Protein AF-A0A258E1C3-F1 (afdb_monomer_lite)

Structure (mmCIF, N/CA/C/O backbone):
data_AF-A0A258E1C3-F1
#
_entry.id   AF-A0A258E1C3-F1
#
loop_
_atom_site.group_PDB
_atom_site.id
_atom_site.type_symbol
_atom_site.label_atom_id
_atom_site.label_alt_id
_atom_site.label_comp_id
_atom_site.label_asym_id
_atom_site.label_entity_id
_atom_site.label_seq_id
_atom_site.pdbx_PDB_ins_code
_atom_site.Cartn_x
_atom_site.Cartn_y
_atom_site.Cartn_z
_atom_site.occupancy
_atom_site.B_iso_or_equiv
_atom_site.auth_seq_id
_atom_site.auth_comp_id
_atom_site.auth_asym_id
_atom_site.auth_atom_id
_atom_site.pdbx_PDB_model_num
ATOM 1 N N . MET A 1 1 ? 2.046 -8.715 -11.798 1.00 92.44 1 MET A N 1
ATOM 2 C CA . MET A 1 1 ? 1.531 -8.249 -10.499 1.00 92.44 1 MET A CA 1
ATOM 3 C C . MET A 1 1 ? 0.086 -7.885 -10.727 1.00 92.44 1 MET A C 1
ATOM 5 O O . MET A 1 1 ? -0.153 -7.085 -11.623 1.00 92.44 1 MET A O 1
ATOM 9 N N . ASP A 1 2 ? -0.831 -8.472 -9.970 1.00 98.19 2 ASP A N 1
ATOM 10 C CA . ASP A 1 2 ? -2.270 -8.198 -10.073 1.00 98.19 2 ASP A CA 1
ATOM 11 C C . ASP A 1 2 ? -2.684 -7.034 -9.166 1.00 98.19 2 ASP A C 1
ATOM 13 O O . ASP A 1 2 ? -3.538 -6.230 -9.526 1.00 98.19 2 ASP A O 1
ATOM 17 N N . LEU A 1 3 ? -2.030 -6.908 -8.007 1.00 98.44 3 LEU A N 1
ATOM 18 C CA . LEU A 1 3 ? -2.175 -5.778 -7.096 1.00 98.44 3 LEU A CA 1
ATOM 19 C C . LEU A 1 3 ? -0.908 -5.569 -6.260 1.00 98.44 3 LEU A C 1
ATOM 21 O O . LEU A 1 3 ? -0.053 -6.454 -6.152 1.00 98.44 3 LEU A O 1
ATOM 25 N N . ALA A 1 4 ? -0.813 -4.401 -5.638 1.00 98.75 4 ALA A N 1
ATOM 26 C CA . ALA A 1 4 ? 0.115 -4.148 -4.550 1.00 98.75 4 ALA A CA 1
ATOM 27 C C . ALA A 1 4 ? -0.611 -4.206 -3.199 1.00 98.75 4 ALA A C 1
ATOM 29 O O . ALA A 1 4 ? -1.765 -3.798 -3.077 1.00 98.75 4 ALA A O 1
ATOM 30 N N . VAL A 1 5 ? 0.079 -4.698 -2.177 1.00 98.69 5 VAL A N 1
ATOM 31 C CA . VAL A 1 5 ? -0.358 -4.652 -0.782 1.00 98.69 5 VAL A CA 1
ATOM 32 C C . VAL A 1 5 ? 0.659 -3.833 -0.009 1.00 98.69 5 VAL A C 1
ATOM 34 O O . VAL A 1 5 ? 1.850 -4.137 -0.055 1.00 98.69 5 VAL A O 1
ATOM 37 N N . ILE A 1 6 ? 0.195 -2.806 0.697 1.00 98.62 6 ILE A N 1
ATOM 38 C CA . ILE A 1 6 ? 1.056 -1.931 1.493 1.00 98.62 6 ILE A CA 1
ATOM 39 C C . ILE A 1 6 ? 0.580 -1.952 2.937 1.00 98.62 6 ILE A C 1
ATOM 41 O O . ILE A 1 6 ? -0.576 -1.629 3.203 1.00 98.62 6 ILE A O 1
ATOM 45 N N . ALA A 1 7 ? 1.440 -2.352 3.871 1.00 98.19 7 ALA A N 1
ATOM 46 C CA . ALA A 1 7 ? 1.070 -2.463 5.280 1.00 98.19 7 ALA A CA 1
ATOM 47 C C . ALA A 1 7 ? 2.299 -2.487 6.196 1.00 98.19 7 ALA A C 1
ATOM 49 O O . ALA A 1 7 ? 3.400 -2.826 5.767 1.00 98.19 7 ALA A O 1
ATOM 50 N N . LEU A 1 8 ? 2.106 -2.185 7.484 1.00 96.94 8 LEU A N 1
ATOM 51 C CA . LEU A 1 8 ? 3.137 -2.467 8.491 1.00 96.94 8 LEU A CA 1
ATOM 52 C C . LEU A 1 8 ? 3.467 -3.963 8.528 1.00 96.94 8 LEU A C 1
ATOM 54 O O . LEU A 1 8 ? 4.627 -4.333 8.647 1.00 96.94 8 LEU A O 1
ATOM 58 N N . SER A 1 9 ? 2.433 -4.799 8.409 1.00 97.00 9 SER A N 1
ATOM 59 C CA . SER A 1 9 ? 2.541 -6.226 8.120 1.00 97.00 9 SER A CA 1
ATOM 60 C C . SER A 1 9 ? 1.428 -6.625 7.154 1.00 97.00 9 SER A C 1
ATOM 62 O O . SER A 1 9 ? 0.240 -6.582 7.477 1.00 97.00 9 SER A O 1
ATOM 64 N N . ALA A 1 10 ? 1.819 -7.003 5.947 1.00 98.06 10 ALA A N 1
ATOM 65 C CA . ALA A 1 10 ? 0.977 -7.443 4.852 1.00 98.06 10 ALA A CA 1
ATOM 66 C C . ALA A 1 10 ? 0.646 -8.935 4.949 1.00 98.06 10 ALA A C 1
ATOM 68 O O . ALA A 1 10 ? -0.212 -9.399 4.205 1.00 98.06 10 ALA A O 1
ATOM 69 N N . ARG A 1 11 ? 1.268 -9.687 5.868 1.00 98.12 11 ARG A N 1
ATOM 70 C CA . ARG A 1 11 ? 1.146 -11.149 5.995 1.00 98.12 11 ARG A CA 1
ATOM 71 C C . ARG A 1 11 ? -0.278 -11.704 5.818 1.00 98.12 11 ARG A C 1
ATOM 73 O O . ARG A 1 11 ? -0.451 -12.563 4.951 1.00 98.12 11 ARG A O 1
ATOM 80 N N . PRO A 1 12 ? -1.317 -11.252 6.557 1.00 97.88 12 PRO A N 1
ATOM 81 C CA . PRO A 1 12 ? -2.660 -11.818 6.395 1.00 97.88 12 PRO A CA 1
ATOM 82 C C . PRO A 1 12 ? -3.277 -11.501 5.024 1.00 97.88 12 PRO A C 1
ATOM 84 O O . PRO A 1 12 ? -3.967 -12.345 4.448 1.00 97.88 12 PRO A O 1
ATOM 87 N N . LEU A 1 13 ? -2.998 -10.314 4.476 1.00 98.25 13 LEU A N 1
ATOM 88 C CA . LEU A 1 13 ? -3.468 -9.894 3.156 1.00 98.25 13 LEU A CA 1
ATOM 89 C C . LEU A 1 13 ? -2.740 -10.654 2.043 1.00 98.25 13 LEU A C 1
ATOM 91 O O . LEU A 1 13 ? -3.385 -11.120 1.108 1.00 98.25 13 LEU A O 1
ATOM 95 N N . ALA A 1 14 ? -1.429 -10.858 2.182 1.00 98.31 14 ALA A N 1
ATOM 96 C CA . ALA A 1 14 ? -0.615 -11.649 1.270 1.00 98.31 14 ALA A CA 1
ATOM 97 C C . ALA A 1 14 ? -1.089 -13.104 1.220 1.00 98.31 14 ALA A C 1
ATOM 99 O O . ALA A 1 14 ? -1.352 -13.629 0.141 1.00 98.31 14 ALA A O 1
ATOM 100 N N . ALA A 1 15 ? -1.306 -13.726 2.381 1.00 98.38 15 ALA A N 1
ATOM 101 C CA . ALA A 1 15 ? -1.855 -15.075 2.459 1.00 98.38 15 ALA A CA 1
ATOM 102 C C . ALA A 1 15 ? -3.255 -15.166 1.825 1.00 98.38 15 ALA A C 1
ATOM 104 O O . ALA A 1 15 ? -3.572 -16.147 1.153 1.00 98.38 15 ALA A O 1
ATOM 105 N N . SER A 1 16 ? -4.108 -14.154 2.023 1.00 98.38 16 SER A N 1
ATOM 106 C CA . SER A 1 16 ? -5.435 -14.110 1.399 1.00 98.38 16 SER A CA 1
ATOM 107 C C . SER A 1 16 ? -5.362 -13.974 -0.121 1.00 98.38 16 SER A C 1
ATOM 109 O O . SER A 1 16 ? -6.069 -14.690 -0.827 1.00 98.38 16 SER A O 1
ATOM 111 N N . ALA A 1 17 ? -4.497 -13.093 -0.624 1.00 98.12 17 ALA A N 1
ATOM 112 C CA . ALA A 1 17 ? -4.296 -12.884 -2.051 1.00 98.12 17 ALA A CA 1
ATOM 113 C C . ALA A 1 17 ? -3.736 -14.144 -2.731 1.00 98.12 17 ALA A C 1
ATOM 115 O O . ALA A 1 17 ? -4.261 -14.562 -3.760 1.00 98.12 17 ALA A O 1
ATOM 116 N N . ALA A 1 18 ? -2.763 -14.809 -2.101 1.00 98.00 18 ALA A N 1
ATOM 117 C CA . ALA A 1 18 ? -2.204 -16.069 -2.582 1.00 98.00 18 ALA A CA 1
ATOM 118 C C . ALA A 1 18 ? -3.266 -17.179 -2.674 1.00 98.00 18 ALA A C 1
ATOM 120 O O . ALA A 1 18 ? -3.347 -17.867 -3.689 1.00 98.00 18 ALA A O 1
ATOM 121 N N . ARG A 1 19 ? -4.138 -17.322 -1.660 1.00 98.44 19 ARG A N 1
ATOM 122 C CA . ARG A 1 19 ? -5.265 -18.278 -1.711 1.00 98.44 19 ARG A CA 1
ATOM 123 C C . ARG A 1 19 ? -6.252 -17.979 -2.838 1.00 98.44 19 ARG A C 1
ATOM 125 O O . ARG A 1 19 ? -6.863 -18.903 -3.360 1.00 98.44 19 ARG A O 1
ATOM 132 N N . ALA A 1 20 ? -6.413 -16.708 -3.191 1.00 98.12 20 ALA A N 1
ATOM 133 C CA . ALA A 1 20 ? -7.250 -16.275 -4.304 1.00 98.12 20 ALA A CA 1
ATOM 134 C C . ALA A 1 20 ? -6.538 -16.351 -5.671 1.00 98.12 20 ALA A C 1
ATOM 136 O O . ALA A 1 20 ? -7.159 -16.058 -6.688 1.00 98.12 20 ALA A O 1
ATOM 137 N N . GLY A 1 21 ? -5.264 -16.757 -5.713 1.00 98.31 21 GLY A N 1
ATOM 138 C CA . GLY A 1 21 ? -4.489 -16.891 -6.948 1.00 98.31 21 GLY A CA 1
ATOM 139 C C . GLY A 1 21 ? -3.892 -15.585 -7.482 1.00 98.31 21 GLY A C 1
ATOM 140 O O . GLY A 1 21 ? -3.446 -15.565 -8.625 1.00 98.31 21 GLY A O 1
ATOM 141 N N . PHE A 1 22 ? -3.860 -14.511 -6.686 1.00 98.50 22 PHE A N 1
ATOM 142 C CA . PHE A 1 22 ? -3.266 -13.235 -7.094 1.00 98.50 22 PHE A CA 1
ATOM 143 C C . PHE A 1 22 ? -1.750 -13.195 -6.857 1.00 98.50 22 PHE A C 1
ATOM 145 O O . PHE A 1 22 ? -1.261 -13.493 -5.765 1.00 98.50 22 PHE A O 1
ATOM 152 N N . ALA A 1 23 ? -1.004 -12.720 -7.852 1.00 98.31 23 ALA A N 1
ATOM 153 C CA . ALA A 1 23 ? 0.416 -12.411 -7.769 1.00 98.31 23 ALA A CA 1
ATOM 154 C C . ALA A 1 23 ? 0.625 -10.971 -7.280 1.00 98.31 23 ALA A C 1
ATOM 156 O O . ALA A 1 23 ? 0.491 -10.016 -8.052 1.00 98.31 23 ALA A O 1
ATOM 157 N N . ILE A 1 24 ? 0.984 -10.801 -6.006 1.00 98.44 24 ILE A N 1
ATOM 158 C CA . ILE A 1 24 ? 1.072 -9.471 -5.385 1.00 98.44 24 ILE A CA 1
ATOM 159 C C . ILE A 1 24 ? 2.497 -8.928 -5.232 1.00 98.44 24 ILE A C 1
ATOM 161 O O . ILE A 1 24 ? 3.452 -9.682 -5.017 1.00 98.44 24 ILE A O 1
ATOM 165 N N . LEU A 1 25 ? 2.603 -7.597 -5.265 1.00 98.75 25 LEU A N 1
ATOM 166 C CA . LEU A 1 25 ? 3.744 -6.835 -4.759 1.00 98.75 25 LEU A CA 1
ATOM 167 C C . LEU A 1 25 ? 3.453 -6.435 -3.308 1.00 98.75 25 LEU A C 1
ATOM 169 O O . LEU A 1 25 ? 2.569 -5.618 -3.074 1.00 98.75 25 LEU A O 1
ATOM 173 N N . ALA A 1 26 ? 4.192 -6.966 -2.341 1.00 98.69 26 ALA A N 1
ATOM 174 C CA . ALA A 1 26 ? 4.113 -6.525 -0.953 1.00 98.69 26 ALA A CA 1
ATOM 175 C C . ALA A 1 26 ? 5.162 -5.433 -0.679 1.00 98.69 26 ALA A C 1
ATOM 177 O O . ALA A 1 26 ? 6.361 -5.679 -0.820 1.00 98.69 26 ALA A O 1
ATOM 178 N N . LEU A 1 27 ? 4.706 -4.241 -0.289 1.00 98.69 27 LEU A N 1
ATOM 179 C CA . LEU A 1 27 ? 5.522 -3.184 0.312 1.00 98.69 27 LEU A CA 1
ATOM 180 C C . LEU A 1 27 ? 5.249 -3.206 1.819 1.00 98.69 27 LEU A C 1
ATOM 182 O O . LEU A 1 27 ? 4.203 -2.755 2.286 1.00 98.69 27 LEU A O 1
ATOM 186 N N . ASP A 1 28 ? 6.161 -3.809 2.567 1.00 98.25 28 ASP A N 1
ATOM 187 C CA . ASP A 1 28 ? 5.940 -4.232 3.948 1.00 98.25 28 ASP A CA 1
ATOM 188 C C . ASP A 1 28 ? 7.014 -3.637 4.865 1.00 98.25 28 ASP A C 1
ATOM 190 O O . ASP A 1 28 ? 8.172 -3.538 4.471 1.00 98.25 28 ASP A O 1
ATOM 194 N N . LEU A 1 29 ? 6.678 -3.219 6.085 1.00 97.19 29 LEU A N 1
ATOM 195 C CA . LEU A 1 29 ? 7.675 -2.645 7.000 1.00 97.19 29 LEU A CA 1
ATOM 196 C C . LEU A 1 29 ? 8.545 -3.718 7.683 1.00 97.19 29 LEU A C 1
ATOM 198 O O . LEU A 1 29 ? 9.691 -3.455 8.057 1.00 97.19 29 LEU A O 1
ATOM 202 N N . LEU A 1 30 ? 8.021 -4.932 7.845 1.00 95.38 30 LEU A N 1
ATOM 203 C CA . LEU A 1 30 ? 8.713 -6.076 8.436 1.00 95.38 30 LEU A CA 1
ATOM 204 C C . LEU A 1 30 ? 9.358 -6.968 7.369 1.00 95.38 30 LEU A C 1
ATOM 206 O O . LEU A 1 30 ? 10.507 -7.379 7.543 1.00 95.38 30 LEU A O 1
ATOM 210 N N . ALA A 1 31 ? 8.635 -7.237 6.279 1.00 96.81 31 ALA A N 1
ATOM 211 C CA . ALA A 1 31 ? 8.986 -8.174 5.214 1.00 96.81 31 ALA A CA 1
ATOM 212 C C . ALA A 1 31 ? 9.459 -9.529 5.767 1.00 96.81 31 ALA A C 1
ATOM 214 O O . ALA A 1 31 ? 10.511 -10.048 5.390 1.00 96.81 31 ALA A O 1
ATOM 215 N N . ASP A 1 32 ? 8.700 -10.083 6.716 1.00 96.94 32 ASP A N 1
ATOM 216 C CA . ASP A 1 32 ? 9.019 -11.380 7.308 1.00 96.94 32 ASP A CA 1
ATOM 217 C C . ASP A 1 32 ? 8.927 -12.529 6.288 1.00 96.94 32 ASP A C 1
ATOM 219 O O . ASP A 1 32 ? 8.347 -12.397 5.205 1.00 96.94 32 ASP A O 1
ATOM 223 N N . LEU A 1 33 ? 9.533 -13.668 6.642 1.00 98.06 33 LEU A N 1
ATOM 224 C CA . LEU A 1 33 ? 9.611 -14.842 5.769 1.00 98.06 33 LEU A CA 1
ATOM 225 C C . LEU A 1 33 ? 8.226 -15.334 5.334 1.00 98.06 33 LEU A C 1
ATOM 227 O O . LEU A 1 33 ? 8.057 -15.704 4.174 1.00 98.06 33 LEU A O 1
ATOM 231 N N . ASP A 1 34 ? 7.236 -15.277 6.225 1.00 97.06 34 ASP A N 1
ATOM 232 C CA . ASP A 1 34 ? 5.869 -15.700 5.924 1.00 97.06 34 ASP A CA 1
ATOM 233 C C . ASP A 1 34 ? 5.240 -14.796 4.855 1.00 97.06 34 ASP A C 1
ATOM 235 O O . ASP A 1 34 ? 4.701 -15.285 3.863 1.00 97.06 34 ASP A O 1
ATOM 239 N N . THR A 1 35 ? 5.367 -13.474 4.997 1.00 98.00 35 THR A N 1
ATOM 240 C CA . THR A 1 35 ? 4.904 -12.497 3.998 1.00 98.00 35 THR A CA 1
ATOM 241 C C . THR A 1 35 ? 5.606 -12.725 2.661 1.00 98.00 35 THR A C 1
ATOM 243 O O . THR A 1 35 ? 4.949 -12.780 1.619 1.00 98.00 35 THR A O 1
ATOM 246 N N . CYS A 1 36 ? 6.929 -12.929 2.686 1.00 98.12 36 CYS A N 1
ATOM 247 C CA . CYS A 1 36 ? 7.719 -13.199 1.486 1.00 98.12 36 CYS A CA 1
ATOM 248 C C . CYS A 1 36 ? 7.303 -14.503 0.793 1.00 98.12 36 CYS A C 1
ATOM 250 O O . CYS A 1 36 ? 7.305 -14.555 -0.431 1.00 98.12 36 CYS A O 1
ATOM 252 N N . SER A 1 37 ? 6.915 -15.534 1.551 1.00 98.06 37 SER A N 1
ATOM 253 C CA . SER A 1 37 ? 6.484 -16.827 1.003 1.00 98.06 37 SER A CA 1
ATOM 254 C C . SER A 1 37 ? 5.147 -16.763 0.254 1.00 98.06 37 SER A C 1
ATOM 256 O O . SER A 1 37 ? 4.874 -17.610 -0.594 1.00 98.06 37 SER A O 1
ATOM 258 N N . HIS A 1 38 ? 4.318 -15.758 0.554 1.00 98.25 38 HIS A N 1
ATOM 259 C CA . HIS A 1 38 ? 3.003 -15.570 -0.060 1.00 98.25 38 HIS A CA 1
ATOM 260 C C . HIS A 1 38 ? 2.987 -14.524 -1.181 1.00 98.25 38 HIS A C 1
ATOM 262 O O . HIS A 1 38 ? 2.058 -14.513 -1.987 1.00 98.25 38 HIS A O 1
ATOM 268 N N . ALA A 1 39 ? 3.975 -13.630 -1.238 1.00 98.25 39 ALA A N 1
ATOM 269 C CA . ALA A 1 39 ? 4.027 -12.567 -2.235 1.00 98.25 39 ALA A CA 1
ATOM 270 C C . ALA A 1 39 ? 4.853 -12.978 -3.463 1.00 98.25 39 ALA A C 1
ATOM 272 O O . ALA A 1 39 ? 5.902 -13.602 -3.341 1.00 98.25 39 ALA A O 1
ATOM 273 N N . ALA A 1 40 ? 4.439 -12.540 -4.657 1.00 98.19 40 ALA A N 1
ATOM 274 C CA . ALA A 1 40 ? 5.260 -12.700 -5.861 1.00 98.19 40 ALA A CA 1
ATOM 275 C C . ALA A 1 40 ? 6.544 -11.854 -5.781 1.00 98.19 40 ALA A C 1
ATOM 277 O O . ALA A 1 40 ? 7.579 -12.207 -6.344 1.00 98.19 40 ALA A O 1
ATOM 278 N N . ARG A 1 41 ? 6.478 -10.729 -5.063 1.00 98.44 41 ARG A N 1
ATOM 279 C CA . ARG A 1 41 ? 7.636 -9.946 -4.632 1.00 98.44 41 ARG A CA 1
ATOM 280 C C . ARG A 1 41 ? 7.315 -9.277 -3.309 1.00 98.44 41 ARG A C 1
ATOM 282 O O . ARG A 1 41 ? 6.287 -8.619 -3.201 1.00 98.44 41 ARG A O 1
ATOM 289 N N . CYS A 1 42 ? 8.213 -9.391 -2.342 1.00 98.44 42 CYS A N 1
ATOM 290 C CA . CYS A 1 42 ? 8.122 -8.685 -1.072 1.00 98.44 42 CYS A CA 1
ATOM 291 C C . CYS A 1 42 ? 9.318 -7.748 -0.929 1.00 98.44 42 CYS A C 1
ATOM 293 O O . CYS A 1 42 ? 10.456 -8.146 -1.179 1.00 98.44 42 CYS A O 1
ATOM 295 N N . VAL A 1 43 ? 9.059 -6.496 -0.566 1.00 98.06 43 VAL A N 1
ATOM 296 C CA . VAL A 1 43 ? 10.079 -5.470 -0.364 1.00 98.06 43 VAL A CA 1
ATOM 297 C C . VAL A 1 43 ? 9.870 -4.838 0.994 1.00 98.06 43 VAL A C 1
ATOM 299 O O . VAL A 1 43 ? 8.760 -4.429 1.334 1.00 98.06 43 VAL A O 1
ATOM 302 N N . ARG A 1 44 ? 10.965 -4.751 1.753 1.00 97.94 44 ARG A N 1
ATOM 303 C CA . ARG A 1 44 ? 10.974 -4.026 3.012 1.00 97.94 44 ARG A CA 1
ATOM 304 C C . ARG A 1 44 ? 11.105 -2.533 2.748 1.00 97.94 44 ARG A C 1
ATOM 306 O O . ARG A 1 44 ? 12.142 -2.118 2.236 1.00 97.94 44 ARG A O 1
ATOM 313 N N . VAL A 1 45 ? 10.092 -1.756 3.109 1.00 97.75 45 VAL A N 1
ATOM 314 C CA . VAL A 1 45 ? 10.140 -0.286 3.050 1.00 97.75 45 VAL A CA 1
ATOM 315 C C . VAL A 1 45 ? 10.686 0.297 4.349 1.00 97.75 45 VAL A C 1
ATOM 317 O O . VAL A 1 45 ? 10.673 -0.349 5.403 1.00 97.75 45 VAL A O 1
ATOM 320 N N . HIS A 1 46 ? 11.201 1.519 4.280 1.00 96.88 46 HIS A N 1
ATOM 321 C CA . HIS A 1 46 ? 11.793 2.198 5.417 1.00 96.88 46 HIS A CA 1
ATOM 322 C C . HIS A 1 46 ? 10.732 2.776 6.355 1.00 96.88 46 HIS A C 1
ATOM 324 O O . HIS A 1 46 ? 9.616 3.140 5.978 1.00 96.88 46 HIS A O 1
ATOM 330 N N . LYS A 1 47 ? 11.119 2.869 7.626 1.00 94.31 47 LYS A N 1
ATOM 331 C CA . LYS A 1 47 ? 10.344 3.518 8.679 1.00 94.31 47 LYS A CA 1
ATOM 332 C C . LYS A 1 47 ? 10.942 4.885 8.974 1.00 94.31 47 LYS A C 1
ATOM 334 O O . LYS A 1 47 ? 12.163 5.004 9.046 1.00 94.31 47 LYS A O 1
ATOM 339 N N . ARG A 1 48 ? 10.098 5.886 9.226 1.00 88.19 48 ARG A N 1
ATOM 340 C CA . ARG A 1 48 ? 10.559 7.209 9.672 1.00 88.19 48 ARG A CA 1
ATOM 341 C C . ARG A 1 48 ? 10.768 7.247 11.183 1.00 88.19 48 ARG A C 1
ATOM 343 O O . ARG A 1 48 ? 11.850 7.582 11.639 1.00 88.19 48 ARG A O 1
ATOM 350 N N . ASN A 1 49 ? 9.740 6.872 11.950 1.00 83.44 49 ASN A N 1
ATOM 351 C CA . ASN A 1 49 ? 9.735 6.811 13.416 1.00 83.44 49 ASN A CA 1
ATOM 352 C C . ASN A 1 49 ? 8.775 5.710 13.883 1.00 83.44 49 ASN A C 1
ATOM 354 O O . ASN A 1 49 ? 7.692 5.570 13.322 1.00 83.44 49 ASN A O 1
ATOM 358 N N . GLY A 1 50 ? 9.138 4.951 14.923 1.00 85.81 50 GLY A N 1
ATOM 359 C CA . GLY A 1 50 ? 8.269 3.898 15.464 1.00 85.81 50 GLY A CA 1
ATOM 360 C C . GLY A 1 50 ? 7.766 2.932 14.382 1.00 85.81 50 GLY A C 1
ATOM 361 O O . GLY A 1 50 ? 8.570 2.365 13.643 1.00 85.81 50 GLY A O 1
ATOM 362 N N . PHE A 1 51 ? 6.443 2.771 14.295 1.00 85.75 51 PHE A N 1
ATOM 363 C CA . PHE A 1 51 ? 5.748 1.983 13.270 1.00 85.75 51 PHE A CA 1
ATOM 364 C C . PHE A 1 51 ? 5.025 2.883 12.255 1.00 85.75 51 PHE A C 1
ATOM 366 O O . PHE A 1 51 ? 3.843 2.702 11.982 1.00 85.75 51 PHE A O 1
ATOM 373 N N . SER A 1 52 ? 5.729 3.877 11.718 1.00 93.62 52 SER A N 1
ATOM 374 C CA . SER A 1 52 ? 5.238 4.731 10.633 1.00 93.62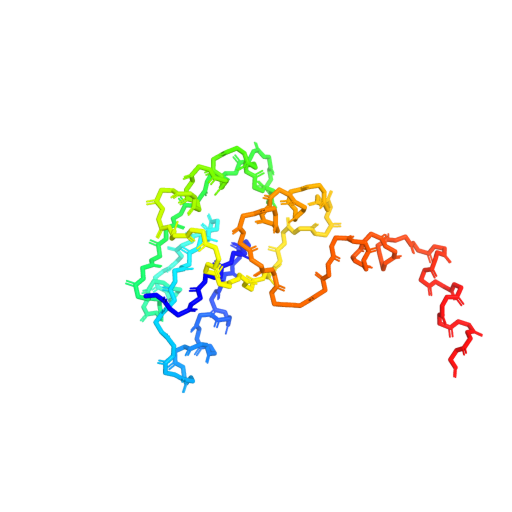 52 SER A CA 1
ATOM 375 C C . SER A 1 52 ? 6.148 4.614 9.418 1.00 93.62 52 SER A C 1
ATOM 377 O O . SER A 1 52 ? 7.376 4.588 9.557 1.00 93.62 52 SER A O 1
ATOM 3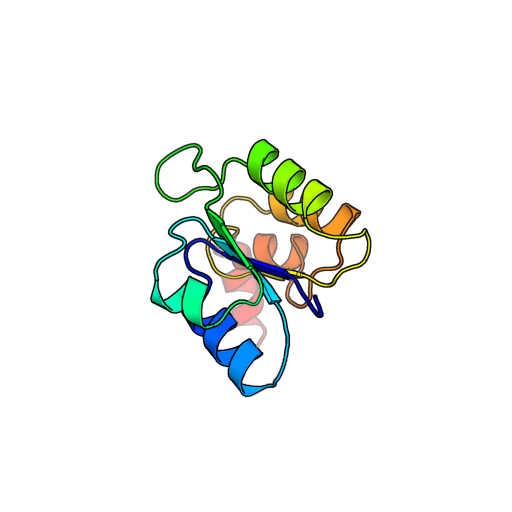79 N N . PHE A 1 53 ? 5.544 4.569 8.232 1.00 97.44 53 PHE A N 1
ATOM 380 C CA . PHE A 1 53 ? 6.279 4.572 6.972 1.00 97.44 53 PHE A CA 1
ATOM 381 C C . PHE A 1 53 ? 7.131 5.831 6.835 1.00 97.44 53 PHE A C 1
ATOM 383 O O . PHE A 1 53 ? 6.750 6.915 7.282 1.00 97.44 53 PHE A O 1
ATOM 390 N N . ASP A 1 54 ? 8.274 5.698 6.174 1.00 97.44 54 ASP A N 1
ATOM 391 C CA . ASP A 1 54 ? 8.828 6.840 5.471 1.00 97.44 54 ASP A CA 1
ATOM 392 C C . ASP A 1 54 ? 8.076 7.014 4.146 1.00 97.44 54 ASP A C 1
ATOM 394 O O . ASP A 1 54 ? 8.198 6.203 3.231 1.00 97.44 54 ASP A O 1
ATOM 398 N N . GLY A 1 55 ? 7.230 8.045 4.069 1.00 97.31 55 GLY A N 1
ATOM 399 C CA . GLY A 1 55 ? 6.327 8.239 2.936 1.00 97.31 55 GLY A CA 1
ATOM 400 C C . GLY A 1 55 ? 7.042 8.465 1.603 1.00 97.31 55 GLY A C 1
ATOM 401 O O . GLY A 1 55 ? 6.527 8.056 0.568 1.00 97.31 55 GLY A O 1
ATOM 402 N N . ASP A 1 56 ? 8.226 9.080 1.608 1.00 97.81 56 ASP A N 1
ATOM 403 C CA . ASP A 1 56 ? 8.973 9.340 0.371 1.00 97.81 56 ASP A CA 1
ATOM 404 C C . ASP A 1 56 ? 9.622 8.064 -0.168 1.00 97.81 56 ASP A C 1
ATOM 406 O O . ASP A 1 56 ? 9.498 7.769 -1.356 1.00 97.81 56 ASP A O 1
ATOM 410 N N . ASP A 1 57 ? 10.213 7.263 0.722 1.00 97.94 57 ASP A N 1
ATOM 411 C CA . ASP A 1 57 ? 10.719 5.927 0.401 1.00 97.94 57 ASP A CA 1
ATOM 412 C C . ASP A 1 57 ? 9.605 5.013 -0.117 1.00 97.94 57 ASP A C 1
ATOM 414 O O . ASP A 1 57 ? 9.757 4.370 -1.155 1.00 97.94 57 ASP A O 1
ATOM 418 N N . LEU A 1 58 ? 8.450 5.004 0.556 1.00 98.38 58 LEU A N 1
ATOM 419 C CA . LEU A 1 58 ? 7.317 4.181 0.149 1.00 98.38 58 LEU A CA 1
ATOM 420 C C . LEU A 1 58 ? 6.821 4.546 -1.256 1.00 98.38 58 LEU A C 1
ATOM 422 O O . LEU A 1 58 ? 6.572 3.653 -2.068 1.00 98.38 58 LEU A O 1
ATOM 426 N N . ILE A 1 59 ? 6.668 5.841 -1.551 1.00 98.50 59 ILE A N 1
ATOM 427 C CA . ILE A 1 59 ? 6.223 6.299 -2.872 1.00 98.50 59 ILE A CA 1
ATOM 428 C C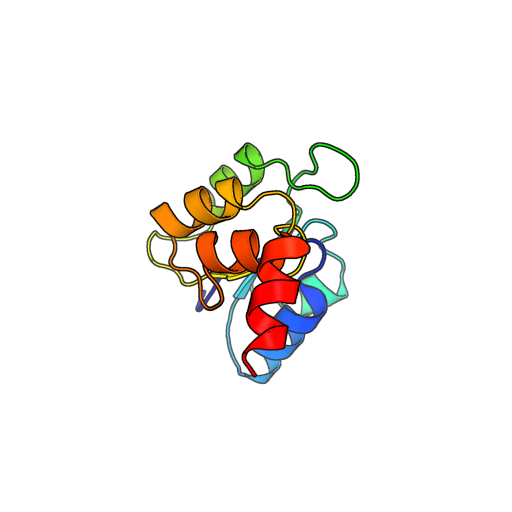 . ILE A 1 59 ? 7.266 5.958 -3.936 1.00 98.50 59 ILE A C 1
ATOM 430 O O . ILE A 1 59 ? 6.902 5.403 -4.972 1.00 98.50 59 ILE A O 1
ATOM 434 N N . GLN A 1 60 ? 8.553 6.189 -3.666 1.00 98.50 60 GLN A N 1
ATOM 435 C CA . GLN A 1 60 ? 9.623 5.822 -4.593 1.00 98.50 60 GLN A CA 1
ATOM 436 C C . GLN A 1 60 ? 9.640 4.311 -4.870 1.00 98.50 60 GLN A C 1
ATOM 438 O O . GLN A 1 60 ? 9.748 3.891 -6.024 1.00 98.50 60 GLN A O 1
ATOM 443 N N . ALA A 1 61 ? 9.496 3.482 -3.832 1.00 98.50 61 ALA A N 1
ATOM 444 C CA . ALA A 1 61 ? 9.421 2.034 -3.974 1.00 98.50 61 ALA A CA 1
ATOM 445 C C . ALA A 1 61 ? 8.193 1.619 -4.797 1.00 98.50 61 ALA A C 1
ATOM 447 O O . ALA A 1 61 ? 8.313 0.799 -5.705 1.00 98.50 61 ALA A O 1
ATOM 448 N N . LEU A 1 62 ? 7.020 2.203 -4.542 1.00 98.56 62 LEU A N 1
ATOM 449 C CA . LEU A 1 62 ? 5.816 1.919 -5.322 1.00 98.56 62 LEU A CA 1
ATOM 450 C C . LEU A 1 62 ? 6.000 2.287 -6.800 1.00 98.56 62 LEU A C 1
ATOM 452 O O . LEU A 1 62 ? 5.674 1.483 -7.675 1.00 98.56 62 LEU A O 1
ATOM 456 N N . GLU A 1 63 ? 6.553 3.463 -7.090 1.00 98.31 63 GLU A N 1
ATOM 457 C CA . GLU A 1 63 ? 6.792 3.940 -8.455 1.00 98.31 63 GLU A CA 1
ATOM 458 C C . GLU A 1 63 ? 7.792 3.070 -9.219 1.00 98.31 63 GLU A C 1
ATOM 460 O O . GLU A 1 63 ? 7.558 2.751 -10.386 1.00 98.31 63 GLU A O 1
ATOM 465 N N . ALA A 1 64 ? 8.877 2.653 -8.561 1.00 98.31 64 ALA A N 1
ATOM 466 C CA . ALA A 1 64 ? 9.918 1.828 -9.166 1.00 98.31 64 ALA A CA 1
ATOM 467 C C . ALA A 1 64 ? 9.469 0.380 -9.418 1.00 98.31 64 ALA A C 1
ATOM 469 O O . ALA A 1 64 ? 9.997 -0.297 -10.301 1.00 98.31 64 ALA A O 1
ATOM 470 N N . LEU A 1 65 ? 8.526 -0.122 -8.617 1.00 98.25 65 LEU A N 1
ATOM 471 C CA . LEU A 1 65 ? 8.171 -1.542 -8.576 1.00 98.25 65 LEU A CA 1
ATOM 472 C C . LEU A 1 65 ? 6.803 -1.858 -9.178 1.00 98.25 65 LEU A C 1
ATOM 474 O O . LEU A 1 65 ? 6.491 -3.033 -9.384 1.00 98.25 65 LEU A O 1
ATOM 478 N N . SER A 1 66 ? 5.998 -0.837 -9.470 1.00 97.94 66 SER A N 1
ATOM 479 C CA . SER A 1 66 ? 4.670 -0.993 -10.055 1.00 97.94 66 SER A CA 1
ATOM 480 C C . SER A 1 66 ? 4.402 0.017 -11.174 1.00 97.94 66 SER A C 1
ATOM 482 O O . SER A 1 66 ? 4.813 1.181 -11.084 1.00 97.94 66 SER A O 1
ATOM 484 N N . PRO A 1 67 ? 3.663 -0.374 -12.22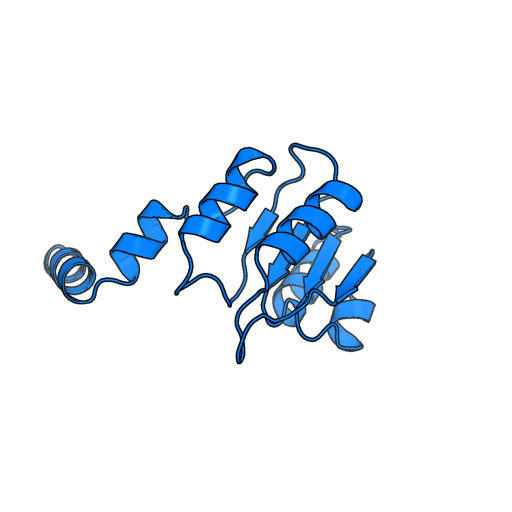5 1.00 97.94 67 PRO A N 1
ATOM 485 C CA . PRO A 1 67 ? 3.163 0.587 -13.198 1.00 97.94 67 PRO A CA 1
ATOM 486 C C . PRO A 1 67 ? 2.089 1.499 -12.569 1.00 97.94 67 PRO A C 1
ATOM 488 O O . PRO A 1 67 ? 1.456 1.114 -11.576 1.00 97.94 67 PRO A O 1
ATOM 491 N N . PRO A 1 68 ? 1.843 2.693 -13.140 1.00 98.19 68 PRO A N 1
ATOM 492 C CA . PRO A 1 68 ? 0.668 3.486 -12.793 1.00 98.19 68 PRO A CA 1
ATOM 493 C C . PRO A 1 68 ? -0.611 2.669 -13.010 1.00 98.19 68 PRO A C 1
ATOM 495 O O . PRO A 1 68 ? -0.683 1.859 -13.934 1.00 98.19 68 PRO A O 1
ATOM 498 N N . GLY A 1 69 ? -1.619 2.868 -12.164 1.00 98.38 69 GLY A N 1
ATOM 499 C CA . GLY A 1 69 ? -2.898 2.165 -12.275 1.00 98.38 69 GLY A CA 1
ATOM 500 C C . GLY A 1 69 ? -2.935 0.748 -11.691 1.00 98.38 69 GLY A C 1
ATOM 501 O O . GLY A 1 69 ? -4.028 0.197 -11.588 1.00 98.38 69 GLY A O 1
ATOM 502 N N . LEU A 1 70 ? -1.806 0.167 -11.249 1.00 98.56 70 LEU A N 1
ATOM 503 C CA . LEU A 1 70 ? -1.842 -1.090 -10.488 1.00 98.56 70 LEU A CA 1
ATOM 504 C C . LEU A 1 70 ? -2.664 -0.871 -9.201 1.00 98.56 70 LEU A C 1
ATOM 506 O O . LEU A 1 70 ? -2.290 0.020 -8.430 1.00 98.56 70 LEU A O 1
ATOM 510 N N . PRO A 1 71 ? -3.741 -1.639 -8.948 1.00 98.62 71 PRO A N 1
ATOM 511 C CA . PRO A 1 71 ? -4.554 -1.466 -7.750 1.00 98.62 71 PRO A CA 1
ATOM 512 C C . PRO A 1 71 ? -3.765 -1.724 -6.467 1.00 98.62 71 PRO A C 1
ATOM 514 O O . PRO A 1 71 ? -2.910 -2.611 -6.420 1.00 98.62 71 PRO A O 1
ATOM 517 N N . VAL A 1 72 ? -4.067 -0.963 -5.418 1.00 98.69 72 VAL A N 1
ATOM 518 C CA . VAL A 1 72 ? -3.399 -1.047 -4.115 1.00 98.69 72 VAL A CA 1
ATOM 519 C C . VAL A 1 72 ? -4.406 -1.396 -3.029 1.00 98.69 72 VAL A C 1
ATOM 521 O O . VAL A 1 72 ? -5.414 -0.716 -2.869 1.00 98.69 72 VAL A O 1
ATOM 524 N N . VAL A 1 73 ? -4.104 -2.412 -2.228 1.00 98.50 73 VAL A N 1
ATOM 525 C CA . VAL A 1 73 ? -4.791 -2.681 -0.961 1.00 98.50 73 VAL A CA 1
ATOM 526 C C . VAL A 1 73 ? -3.923 -2.159 0.178 1.00 98.50 73 VAL A C 1
ATOM 528 O O . VAL A 1 73 ? -2.749 -2.519 0.292 1.00 98.50 73 VAL A O 1
ATOM 531 N N . LEU A 1 74 ? -4.503 -1.322 1.035 1.00 98.44 74 LEU A N 1
ATOM 532 C CA . LEU A 1 74 ? -3.834 -0.814 2.229 1.00 98.44 74 LEU A CA 1
ATOM 533 C C . LEU A 1 74 ? -4.198 -1.677 3.442 1.00 98.44 74 LEU A C 1
ATOM 535 O O . LEU A 1 74 ? -5.375 -1.926 3.703 1.00 98.44 74 LEU A O 1
ATOM 539 N N . GLY A 1 75 ? -3.184 -2.137 4.172 1.00 97.19 75 GLY A N 1
ATOM 540 C CA . GLY A 1 75 ? -3.332 -2.709 5.508 1.00 97.19 75 GLY A CA 1
ATOM 541 C C . GLY A 1 75 ? -3.149 -1.646 6.593 1.00 97.19 75 GLY A C 1
ATOM 542 O O . GLY A 1 75 ? -3.478 -0.478 6.401 1.00 97.19 75 GLY A O 1
ATOM 543 N N . SER A 1 76 ? -2.608 -2.050 7.742 1.00 94.44 76 SER A N 1
ATOM 544 C CA . SER A 1 76 ? -2.317 -1.131 8.849 1.00 94.44 76 SER A CA 1
ATOM 545 C C . SER A 1 76 ? -1.177 -0.159 8.525 1.00 94.44 76 SER A C 1
ATOM 547 O O . SER A 1 76 ? -0.293 -0.476 7.724 1.00 94.44 76 SER A O 1
ATOM 549 N N . GLY A 1 77 ? -1.162 0.996 9.199 1.00 93.94 77 GLY A N 1
ATOM 550 C CA . GLY A 1 77 ? -0.069 1.979 9.150 1.00 93.94 77 GLY A CA 1
ATOM 551 C C . GLY A 1 77 ? -0.435 3.333 8.546 1.00 93.94 77 GLY A C 1
ATOM 552 O O . GLY A 1 77 ? 0.419 4.214 8.492 1.00 93.94 77 GLY A O 1
ATOM 553 N N . PHE A 1 78 ? -1.683 3.512 8.114 1.00 95.31 78 PHE A N 1
ATOM 554 C CA . PHE A 1 78 ? -2.168 4.724 7.439 1.00 95.31 78 PHE A CA 1
ATOM 555 C C . PHE A 1 78 ? -3.153 5.537 8.278 1.00 95.31 78 PHE A C 1
ATOM 557 O O . PHE A 1 78 ? -3.468 6.676 7.951 1.00 95.31 78 PHE A O 1
ATOM 564 N N . GLU A 1 79 ? -3.630 4.975 9.385 1.00 92.50 79 GLU A N 1
ATOM 565 C CA . GLU A 1 79 ? -4.655 5.556 10.248 1.00 92.50 79 GLU A CA 1
ATOM 566 C C . GLU A 1 79 ? -4.268 6.938 10.791 1.00 92.50 79 GLU A C 1
ATOM 568 O O . GLU A 1 79 ? -5.148 7.752 11.062 1.00 92.50 79 GLU A O 1
ATOM 573 N N . GLY A 1 80 ? -2.966 7.194 10.952 1.00 91.94 80 GLY A N 1
ATOM 574 C CA . GLY A 1 80 ? -2.416 8.484 11.374 1.00 91.94 80 GLY A CA 1
ATOM 575 C C . GLY A 1 80 ? -1.860 9.350 10.238 1.00 91.94 80 GLY A C 1
ATOM 576 O O . GLY A 1 80 ? -1.430 10.466 10.506 1.00 91.94 80 GLY A O 1
ATOM 577 N N . ASP A 1 81 ? -1.857 8.865 8.993 1.00 94.31 81 ASP A N 1
ATOM 578 C CA . ASP A 1 81 ? -1.243 9.537 7.839 1.00 94.31 81 ASP A CA 1
ATOM 579 C C . ASP A 1 81 ? -2.109 9.383 6.576 1.00 94.31 81 ASP A C 1
ATOM 581 O O . ASP A 1 81 ? -1.755 8.747 5.580 1.00 94.31 81 ASP A O 1
ATOM 585 N N . THR A 1 82 ? -3.302 9.981 6.624 1.00 96.50 82 THR A N 1
ATOM 586 C CA . THR A 1 82 ? -4.198 10.039 5.458 1.00 96.50 82 THR A CA 1
ATOM 587 C C . THR A 1 82 ? -3.622 10.825 4.262 1.00 96.50 82 THR A C 1
ATOM 589 O O . THR A 1 82 ? -3.949 10.455 3.132 1.00 96.50 82 THR A O 1
ATOM 592 N N . PRO A 1 83 ? -2.731 11.834 4.421 1.00 97.50 83 PRO A N 1
ATOM 593 C CA . PRO A 1 83 ? -2.025 12.434 3.285 1.00 97.50 83 PRO A CA 1
ATOM 594 C C . PRO A 1 83 ? -1.186 11.439 2.472 1.00 97.50 83 PRO A C 1
ATOM 596 O O . PRO A 1 83 ? -1.176 11.517 1.240 1.00 97.50 83 PRO A O 1
ATOM 599 N N . LEU A 1 84 ? -0.518 10.475 3.116 1.00 97.62 84 LEU A N 1
ATOM 600 C CA . LEU A 1 84 ? 0.214 9.424 2.404 1.00 97.62 84 LEU A CA 1
ATOM 601 C C . LEU A 1 84 ? -0.716 8.535 1.566 1.00 97.62 84 LEU A C 1
ATOM 603 O O . LEU A 1 84 ? -0.368 8.185 0.438 1.00 97.62 84 LEU A O 1
ATOM 607 N N . MET A 1 85 ? -1.926 8.241 2.054 1.00 98.44 85 MET A N 1
ATOM 608 C CA . MET A 1 85 ? -2.940 7.535 1.257 1.00 98.44 85 MET A CA 1
ATOM 609 C C . MET A 1 85 ? -3.295 8.316 -0.014 1.00 98.44 85 MET A C 1
ATOM 611 O O . MET A 1 85 ? -3.354 7.734 -1.093 1.00 98.44 85 MET A O 1
ATOM 615 N N . THR A 1 86 ? -3.483 9.637 0.085 1.00 98.38 86 THR A N 1
ATOM 616 C CA . THR A 1 86 ? -3.754 10.491 -1.083 1.00 98.38 86 THR A CA 1
ATOM 617 C C . THR A 1 86 ? -2.597 10.461 -2.086 1.00 98.38 86 THR A C 1
ATOM 619 O O . THR A 1 86 ? -2.838 10.374 -3.289 1.00 98.38 86 THR A O 1
ATOM 622 N N . ARG A 1 87 ? -1.342 10.473 -1.614 1.00 98.38 87 ARG A N 1
ATOM 623 C CA . ARG A 1 87 ? -0.155 10.355 -2.483 1.00 98.38 87 ARG A CA 1
ATOM 624 C C . ARG A 1 87 ? -0.119 9.023 -3.236 1.00 98.38 87 ARG A C 1
ATOM 626 O O . ARG A 1 87 ? 0.178 9.018 -4.425 1.00 98.38 87 ARG A O 1
ATOM 633 N N . ILE A 1 88 ? -0.450 7.917 -2.569 1.00 98.50 88 ILE A N 1
ATOM 634 C CA . ILE A 1 88 ? -0.557 6.592 -3.202 1.00 98.50 88 ILE A CA 1
ATOM 635 C C . ILE A 1 88 ? -1.673 6.603 -4.258 1.00 98.50 88 ILE A C 1
ATOM 637 O O . ILE A 1 88 ? -1.439 6.251 -5.416 1.00 98.50 88 ILE A O 1
ATOM 641 N N . ALA A 1 89 ? -2.864 7.076 -3.872 1.00 98.19 89 ALA A N 1
ATOM 642 C CA . ALA A 1 89 ? -4.057 7.117 -4.719 1.00 98.19 89 ALA A CA 1
ATOM 643 C C . ALA A 1 89 ? -3.878 7.954 -5.993 1.00 98.19 89 ALA A C 1
ATOM 645 O O . ALA A 1 89 ? -4.514 7.668 -7.006 1.00 98.19 89 ALA A O 1
ATOM 646 N N . ALA A 1 90 ? -3.004 8.966 -5.960 1.00 98.12 90 ALA A N 1
ATOM 647 C CA . ALA A 1 90 ? -2.740 9.841 -7.099 1.00 98.12 90 ALA A CA 1
ATOM 648 C C . ALA A 1 90 ? -2.204 9.091 -8.331 1.00 98.12 90 ALA A C 1
ATOM 650 O O . ALA A 1 90 ? -2.429 9.528 -9.459 1.00 98.12 90 ALA A O 1
ATOM 651 N N . ARG A 1 91 ? -1.508 7.964 -8.129 1.00 97.88 91 ARG A N 1
ATOM 652 C CA . ARG A 1 91 ? -0.923 7.153 -9.211 1.00 97.88 91 ARG A CA 1
ATOM 653 C C . ARG A 1 91 ? -1.498 5.740 -9.279 1.00 97.88 91 ARG A C 1
ATOM 655 O O . ARG A 1 91 ? -1.582 5.162 -10.365 1.00 97.88 91 ARG A O 1
ATOM 662 N N . ASN A 1 92 ? -1.872 5.172 -8.136 1.00 98.62 92 ASN A N 1
ATOM 663 C CA . ASN A 1 92 ? -2.293 3.785 -8.004 1.00 98.62 92 ASN A CA 1
ATOM 664 C C . ASN A 1 92 ? -3.626 3.716 -7.235 1.00 98.62 92 ASN A C 1
ATOM 666 O O . ASN A 1 92 ? -3.664 4.101 -6.067 1.00 98.62 92 ASN A O 1
ATOM 670 N N . PRO A 1 93 ? -4.728 3.252 -7.857 1.00 98.19 93 PRO A N 1
ATOM 671 C CA . PRO A 1 93 ? -6.052 3.307 -7.246 1.00 98.19 93 PRO A CA 1
ATOM 672 C C . PRO A 1 93 ? -6.128 2.419 -6.003 1.00 98.19 93 PRO A C 1
ATOM 674 O O . PRO A 1 93 ? -5.746 1.248 -6.038 1.00 98.19 93 PRO A O 1
ATOM 677 N N . ILE A 1 94 ? -6.657 2.970 -4.910 1.00 98.50 94 ILE A N 1
ATOM 678 C CA . ILE A 1 94 ? -6.855 2.229 -3.663 1.00 98.50 94 ILE A CA 1
ATOM 679 C C . ILE A 1 94 ? -8.132 1.388 -3.760 1.00 98.50 94 ILE A C 1
ATOM 681 O O . ILE A 1 94 ? -9.212 1.903 -4.046 1.00 98.50 94 ILE A O 1
ATOM 685 N N . LEU A 1 95 ? -8.015 0.094 -3.469 1.00 97.75 95 LEU A N 1
ATOM 686 C CA . LEU A 1 95 ? -9.137 -0.813 -3.256 1.00 97.75 95 LEU A CA 1
ATOM 687 C C . LEU A 1 95 ? -9.503 -0.808 -1.769 1.00 97.75 95 LEU A C 1
ATOM 689 O O . LEU A 1 95 ? -8.884 -1.501 -0.961 1.00 97.75 95 LEU A O 1
ATOM 693 N N . GLY A 1 96 ? -10.499 -0.005 -1.402 1.00 95.38 96 GLY A N 1
ATOM 694 C CA . GLY A 1 96 ? -10.973 0.111 -0.027 1.00 95.38 96 GLY A CA 1
ATOM 695 C C . GLY A 1 96 ? -11.420 1.527 0.313 1.00 95.38 96 GLY A C 1
ATOM 696 O O . GLY A 1 96 ? -11.842 2.288 -0.556 1.00 95.38 96 GLY A O 1
ATOM 697 N N . ASN A 1 97 ? -11.326 1.871 1.596 1.00 96.50 97 ASN A N 1
ATOM 698 C CA . ASN A 1 97 ? -11.674 3.201 2.079 1.00 96.50 97 ASN A CA 1
ATOM 699 C C . ASN A 1 97 ? -10.625 4.233 1.653 1.00 96.50 97 ASN A C 1
ATOM 701 O O . ASN A 1 97 ? -9.423 4.023 1.825 1.00 96.50 97 ASN A O 1
ATOM 705 N N . MET A 1 98 ? -11.101 5.369 1.146 1.00 95.62 98 MET A N 1
ATOM 706 C CA . MET A 1 98 ? -10.250 6.493 0.760 1.00 95.62 98 MET A CA 1
ATOM 707 C C . MET A 1 98 ? -9.800 7.295 1.987 1.00 95.62 98 MET A C 1
ATOM 709 O O . MET A 1 98 ? -10.318 7.129 3.098 1.00 95.62 98 MET A O 1
ATOM 713 N N . ALA A 1 99 ? -8.827 8.183 1.776 1.00 97.00 99 ALA A N 1
ATOM 714 C CA . ALA A 1 99 ? -8.244 9.032 2.811 1.00 97.00 99 ALA A CA 1
ATOM 715 C C . ALA A 1 99 ? -9.309 9.826 3.587 1.00 97.00 99 ALA A C 1
ATOM 717 O O . ALA A 1 99 ? -9.211 9.983 4.802 1.00 97.00 99 ALA A O 1
ATOM 718 N N . GLU A 1 100 ? -10.345 10.298 2.896 1.00 96.19 100 GLU A N 1
ATOM 719 C CA . GLU A 1 100 ? -11.465 11.056 3.450 1.00 96.19 100 GLU A CA 1
ATOM 720 C C . GLU A 1 100 ? -12.269 10.212 4.439 1.00 96.19 100 GLU A C 1
ATOM 722 O O . GLU A 1 100 ? -12.512 10.647 5.564 1.00 96.19 100 GLU A O 1
ATOM 727 N N . THR A 1 101 ? -12.623 8.982 4.056 1.00 96.44 101 THR A N 1
ATOM 728 C CA . THR A 1 101 ? -13.351 8.052 4.925 1.00 96.44 101 THR A CA 1
ATOM 729 C C . THR A 1 101 ? -12.539 7.740 6.174 1.00 96.44 101 THR A C 1
ATOM 731 O O . THR A 1 101 ? -13.059 7.848 7.282 1.00 96.44 101 THR A O 1
ATOM 734 N N . VAL A 1 102 ? -11.253 7.407 6.022 1.00 96.62 102 VAL A N 1
ATOM 735 C CA . VAL A 1 102 ? -10.381 7.102 7.167 1.00 96.62 102 VAL A CA 1
ATOM 736 C C . VAL A 1 102 ? -10.248 8.310 8.090 1.00 96.62 102 VAL A C 1
ATOM 738 O O . VAL A 1 102 ? -10.351 8.149 9.302 1.00 96.62 102 VAL A O 1
ATOM 741 N N . ARG A 1 103 ? -10.098 9.521 7.542 1.00 96.19 103 ARG A N 1
ATOM 742 C CA . ARG A 1 103 ? -9.999 10.757 8.329 1.00 96.19 103 ARG A CA 1
ATOM 743 C C . ARG A 1 103 ? -11.235 10.981 9.197 1.00 96.19 103 ARG A C 1
ATOM 745 O O . ARG A 1 103 ? -11.086 11.269 10.377 1.00 96.19 103 ARG A O 1
ATOM 752 N N . VAL A 1 104 ? -12.432 10.795 8.635 1.00 95.69 104 VAL A N 1
ATOM 753 C CA . VAL A 1 104 ? -13.692 10.907 9.390 1.00 95.69 104 VAL A CA 1
ATOM 754 C C . VAL A 1 104 ? -13.786 9.812 10.454 1.00 95.69 104 VAL A C 1
ATOM 756 O O . VAL A 1 104 ? -14.098 10.105 11.601 1.00 95.69 104 VAL A O 1
ATOM 759 N N . MET A 1 105 ? -13.460 8.559 10.117 1.00 95.44 105 MET A N 1
ATOM 760 C CA . MET A 1 105 ? -13.517 7.443 11.075 1.00 95.44 105 MET A CA 1
ATOM 761 C C . MET A 1 105 ? -12.488 7.555 12.211 1.00 95.44 105 MET A C 1
ATOM 763 O O . MET A 1 105 ? -12.622 6.874 13.227 1.00 95.44 105 MET A O 1
ATOM 767 N N . LYS A 1 106 ? -11.436 8.363 12.035 1.00 95.06 106 LYS A N 1
ATOM 768 C CA . LYS A 1 106 ? -10.388 8.590 13.040 1.00 95.06 106 LYS A CA 1
ATOM 769 C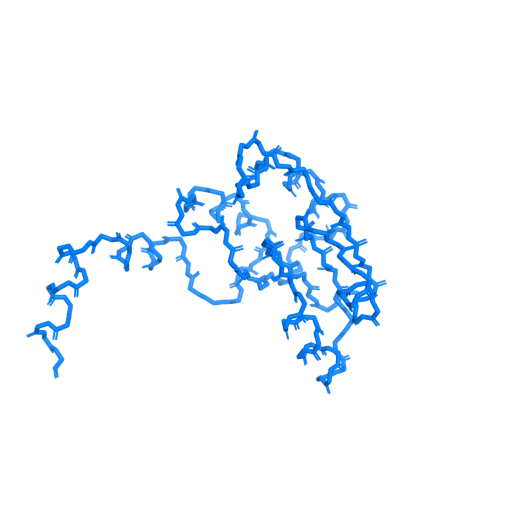 C . LYS A 1 106 ? -10.633 9.815 13.914 1.00 95.06 106 LYS A C 1
ATOM 771 O O . LYS A 1 106 ? -9.909 9.985 14.891 1.00 95.06 106 LYS A O 1
ATOM 776 N N . ASP A 1 107 ? -11.658 10.611 13.620 1.00 96.00 107 ASP A N 1
ATOM 777 C CA . ASP A 1 107 ? -12.162 11.650 14.514 1.00 96.00 107 ASP A CA 1
ATOM 778 C C . ASP A 1 107 ? -13.216 11.043 15.467 1.00 96.00 107 ASP A C 1
ATOM 78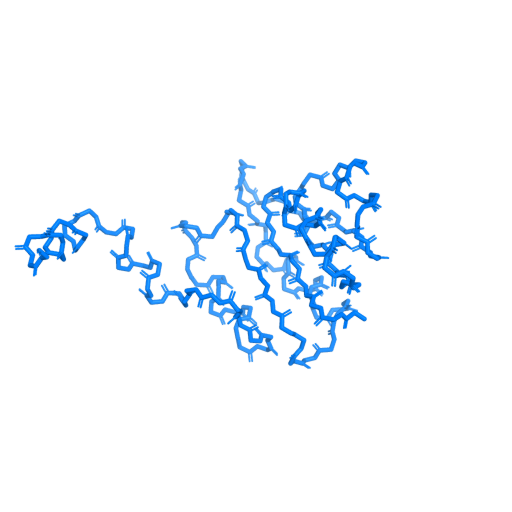0 O O . ASP A 1 107 ? -14.285 10.625 15.012 1.00 96.00 107 ASP A O 1
ATOM 784 N N . PRO A 1 108 ? -12.955 10.988 16.789 1.00 95.69 108 PRO A N 1
ATOM 785 C CA . PRO A 1 108 ? -13.892 10.416 17.753 1.00 95.69 108 PRO A CA 1
ATOM 786 C C . PRO A 1 108 ? -15.260 11.107 17.779 1.00 95.69 108 PRO A C 1
ATOM 788 O O . PRO A 1 108 ? -16.271 10.430 17.966 1.00 95.69 108 PRO A O 1
ATOM 791 N N . LEU A 1 109 ? -15.309 12.431 17.588 1.00 97.06 109 LEU A N 1
ATOM 792 C CA . LEU A 1 109 ? -16.562 13.188 17.606 1.00 97.06 109 LEU A CA 1
ATOM 793 C C . LEU A 1 109 ? -17.366 12.925 16.334 1.00 97.06 109 LEU A C 1
ATOM 795 O O . LEU A 1 109 ? -18.579 12.720 16.400 1.00 97.06 109 LEU A O 1
ATOM 799 N N . ALA A 1 110 ? -16.691 12.869 15.184 1.00 95.62 110 ALA A N 1
ATOM 800 C CA . ALA A 1 110 ? -17.338 12.527 13.922 1.00 95.62 110 ALA A CA 1
ATOM 801 C C . ALA A 1 110 ? -17.864 11.082 13.927 1.00 95.62 110 ALA A C 1
ATOM 803 O O . ALA A 1 110 ? -18.992 10.832 13.498 1.00 95.62 110 ALA A O 1
ATOM 804 N N . LEU A 1 111 ? -17.087 10.135 14.464 1.00 96.06 111 LEU A N 1
ATOM 805 C CA . LEU A 1 111 ? -17.509 8.742 14.599 1.00 96.06 111 LEU A CA 1
ATOM 806 C C . LEU A 1 111 ? -18.711 8.599 15.543 1.00 96.06 111 LEU A C 1
ATOM 808 O O . LEU A 1 111 ? -19.676 7.921 15.194 1.00 96.06 111 LEU A O 1
ATOM 812 N N . GLN A 1 112 ? -18.686 9.255 16.710 1.00 97.00 112 GLN A N 1
ATOM 813 C CA . GLN A 1 112 ? -19.818 9.259 17.642 1.00 97.00 112 GLN A CA 1
ATOM 814 C C . GLN A 1 112 ? -21.083 9.794 16.969 1.00 97.00 112 GLN A C 1
ATOM 816 O O . GLN A 1 112 ? -22.146 9.185 17.097 1.00 97.00 112 GLN A O 1
ATOM 821 N N . ALA A 1 113 ? -20.968 10.916 16.252 1.00 96.06 113 ALA A N 1
ATOM 822 C CA . ALA A 1 113 ? -22.089 11.493 15.532 1.00 96.06 113 ALA A CA 1
ATOM 823 C C . ALA A 1 113 ? -22.670 10.483 14.535 1.00 96.06 113 ALA A C 1
ATOM 825 O O . ALA A 1 113 ? -23.870 10.251 14.561 1.00 96.06 113 ALA A O 1
ATOM 826 N N . LEU A 1 114 ? -21.846 9.820 13.718 1.00 95.38 114 LEU A N 1
ATOM 827 C CA . LEU A 1 114 ? -22.315 8.822 12.749 1.00 95.38 114 LEU A CA 1
ATOM 828 C C . LEU A 1 114 ? -23.024 7.632 13.406 1.00 95.38 114 LEU A C 1
ATOM 830 O O . LEU A 1 114 ? -24.111 7.263 12.969 1.00 95.38 114 LEU A O 1
ATOM 834 N N . CYS A 1 115 ? -22.457 7.067 14.474 1.00 95.50 115 CYS A N 1
ATOM 835 C CA . CYS A 1 115 ? -23.069 5.946 15.192 1.00 95.50 115 CYS A CA 1
ATOM 836 C C . CYS A 1 115 ? -24.401 6.315 15.859 1.00 95.50 115 CYS A C 1
ATOM 838 O O . CYS A 1 115 ? -25.252 5.450 16.013 1.00 95.50 115 CYS A O 1
ATOM 840 N N . GLY A 1 116 ? -24.597 7.580 16.244 1.00 94.94 116 GLY A N 1
ATOM 841 C CA . GLY A 1 116 ? -25.860 8.057 16.815 1.00 94.94 116 GLY A CA 1
ATOM 842 C C . GLY A 1 116 ? -27.019 8.170 15.815 1.00 94.94 116 GLY A C 1
ATOM 843 O O . GLY A 1 116 ? -28.138 8.448 16.237 1.00 94.94 116 GLY A O 1
ATOM 844 N N . HIS A 1 117 ? -26.762 7.983 14.515 1.00 87.69 117 HIS A N 1
ATOM 845 C CA . HIS A 1 117 ? -27.769 8.024 13.445 1.00 87.69 117 HIS A CA 1
ATOM 846 C C . HIS A 1 117 ? -28.066 6.642 12.826 1.00 87.69 117 HIS A C 1
ATOM 848 O O . HIS A 1 117 ? -28.830 6.576 11.861 1.00 87.69 117 HIS A O 1
ATOM 854 N N . LEU A 1 118 ? -27.450 5.570 13.339 1.00 77.31 118 LEU A N 1
ATOM 855 C CA . LEU A 1 118 ? -27.705 4.175 12.950 1.00 77.31 118 LEU A CA 1
ATOM 856 C C . LEU A 1 118 ? -28.706 3.523 13.910 1.00 77.31 118 LEU A C 1
ATOM 858 O O . LEU A 1 118 ? -29.520 2.713 13.417 1.00 77.31 118 LEU A O 1
#

Foldseek 3Di:
DQAEEEECDCLVVLQVCQVVVHAYEYAYQCQDPSSCVSHVHYDHADADDDSAGPLVSSLVCCPVPDAFAGEYEYDPHCLPPLVSQVSCCVGYNYDDDHSVRSVQCSDPVSVVVVVVVD

Secondary structure (DSSP, 8-state):
--EEEEES--HHHHHHHHHTT--EEEEESS--HHHHHHSSEEEEPPBSSTT-B-HHHHHHHHHHHS-TT--EEE-SS-TT-HHHHHHHHTTS-BSS--HHHHHHHT-HHHHHHHHTT-

Radius of gyration: 14.69 Å; chains: 1; bounding box: 40×32×31 Å

Sequence (118 aa):
MDLAVIALSARPLAASAARAGFAILALDLLADLDTCSHAARCVRVHKRNGFSFDGDDLIQALEALSPPGLPVVLGSGFEGDTPLMTRIAARNPILGNMAETVRVMKDPLALQALCGHL

pLDDT: mean 96.67, std 3.24, range [77.31, 98.75]